Protein AF-A0A6M3XN43-F1 (afdb_monomer)

Nearest PDB structures (foldseek):
  5anm-assembly2_L  TM=5.380E-01  e=2.475E+00  Homo sapiens
  5t5f-assembly1_A  TM=5.055E-01  e=2.323E+00  Neisseria meningitidis
  9asm-assembly1_B  TM=3.676E-01  e=1.087E+00  Homo sapiens
  5cj4-assembly1_A  TM=3.592E-01  e=4.375E+00  Homo sapiens
  5cj4-assembly1_B  TM=3.373E-01  e=6.814E+00  Homo sapiens

Secondary structure (DSSP, 8-state):
---------SEEEEEEETTEEEEEEESSHHHHHHT-------S-EEEEEEETTEEEEEEE-SHHHHHHHHH-HHHHHHHHHHHHHHT-

Organism: NCBI:txid1070528

pLDDT: mean 88.51, std 12.65, range [39.69, 97.12]

Mean predicted aligned error: 5.4 Å

Sequence (88 aa):
MNTKKAVKKPYSVVLELNDQEYKAQGDTLLEAIRGLQVNDFRTEGLLIAYKGKLKAERKFPSIFKLKRLFTNKTLQIIVAKNLELMMK

Radius of gyration: 13.48 Å; Cα contacts (8 Å, |Δi|>4): 151; chains: 1; bounding box: 29×44×27 Å

Solvent-accessible surface area (backbone atoms only — not comparable to full-atom values): 4985 Å² total; per-residue (Å²): 134,85,79,75,73,79,77,76,55,59,18,40,31,37,38,37,45,83,99,41,79,42,67,23,56,13,88,40,56,52,49,6,62,68,50,46,84,74,93,77,70,91,49,43,35,41,41,37,38,34,49,84,93,37,61,27,78,47,79,25,92,36,36,70,62,44,49,39,46,79,72,32,72,67,52,32,50,53,50,30,52,52,42,56,65,57,48,110

Structure (mmCIF, N/CA/C/O backbone):
data_AF-A0A6M3XN43-F1
#
_entry.id   AF-A0A6M3XN43-F1
#
loop_
_atom_site.group_PDB
_atom_site.id
_atom_site.type_symbol
_atom_site.label_atom_id
_atom_site.label_alt_id
_atom_site.label_comp_id
_atom_site.label_asym_id
_atom_site.label_entity_id
_atom_site.label_seq_id
_atom_site.pdbx_PDB_ins_code
_atom_site.Cartn_x
_atom_site.Cartn_y
_atom_site.Cartn_z
_atom_site.occupancy
_atom_site.B_iso_or_equiv
_atom_site.auth_seq_id
_atom_site.auth_comp_id
_atom_site.auth_asym_id
_atom_site.auth_atom_id
_atom_site.pdbx_PDB_model_num
ATOM 1 N N . MET A 1 1 ? -10.178 -30.852 -18.795 1.00 39.69 1 MET A N 1
ATOM 2 C CA . MET A 1 1 ? -10.359 -29.787 -17.781 1.00 39.69 1 MET A CA 1
ATOM 3 C C . MET A 1 1 ? -9.004 -29.136 -17.527 1.00 39.69 1 MET A C 1
ATOM 5 O O . MET A 1 1 ? -8.180 -29.734 -16.853 1.00 39.69 1 MET A O 1
ATOM 9 N N . ASN A 1 2 ? -8.727 -27.964 -18.110 1.00 40.41 2 ASN A N 1
ATOM 10 C CA . ASN A 1 2 ? -7.486 -27.234 -17.823 1.00 40.41 2 ASN A CA 1
ATOM 11 C C . ASN A 1 2 ? -7.649 -26.492 -16.496 1.00 40.41 2 ASN A C 1
ATOM 13 O O . ASN A 1 2 ? -8.248 -25.417 -16.442 1.00 40.41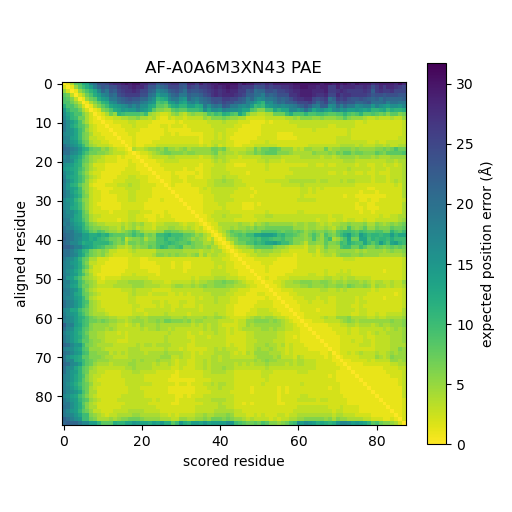 2 ASN A O 1
ATOM 17 N N . THR A 1 3 ? -7.118 -27.067 -15.422 1.00 47.84 3 THR A N 1
ATOM 18 C CA . THR A 1 3 ? -6.908 -26.364 -14.160 1.00 47.84 3 THR A CA 1
ATOM 19 C C . THR A 1 3 ? -5.851 -25.288 -14.397 1.00 47.84 3 THR A C 1
ATOM 21 O O . THR A 1 3 ? -4.648 -25.530 -14.317 1.00 47.84 3 THR A O 1
ATOM 24 N N . LYS A 1 4 ? -6.296 -24.071 -14.737 1.00 52.75 4 LYS A N 1
ATOM 25 C CA . LYS A 1 4 ? -5.454 -22.874 -14.656 1.00 52.75 4 LYS A CA 1
ATOM 26 C C . LYS A 1 4 ? -4.976 -22.777 -13.206 1.00 52.75 4 LYS A C 1
ATOM 28 O O . LYS A 1 4 ? -5.723 -22.325 -12.343 1.00 52.75 4 LYS A O 1
ATOM 33 N N . LYS A 1 5 ? -3.759 -23.257 -12.923 1.00 49.75 5 LYS A N 1
ATOM 34 C CA . LYS A 1 5 ? -3.066 -22.993 -11.659 1.00 49.75 5 LYS A CA 1
ATOM 35 C C . LYS A 1 5 ? -3.097 -21.481 -11.468 1.00 49.75 5 LYS A C 1
ATOM 37 O O . LYS A 1 5 ? -2.513 -20.757 -12.272 1.00 49.75 5 LYS A O 1
ATOM 42 N N . ALA A 1 6 ? -3.822 -21.007 -10.458 1.00 59.09 6 ALA A N 1
ATOM 43 C CA . ALA A 1 6 ? -3.791 -19.607 -10.081 1.00 59.09 6 ALA A CA 1
ATOM 44 C C . ALA A 1 6 ? -2.341 -19.283 -9.709 1.00 59.09 6 ALA A C 1
ATOM 46 O O . ALA A 1 6 ? -1.830 -19.762 -8.696 1.00 59.09 6 ALA A O 1
ATOM 47 N N . VAL A 1 7 ? -1.644 -18.559 -10.585 1.00 62.84 7 VAL A N 1
ATOM 48 C CA . VAL A 1 7 ? -0.281 -18.103 -10.324 1.00 62.84 7 VAL A CA 1
ATOM 49 C C . VAL A 1 7 ? -0.377 -17.172 -9.126 1.00 62.84 7 VAL A C 1
ATOM 51 O O . VAL A 1 7 ? -0.943 -16.083 -9.223 1.00 62.84 7 VAL A O 1
ATOM 54 N N . LYS A 1 8 ? 0.094 -17.643 -7.969 1.00 75.88 8 LYS A N 1
ATOM 55 C CA . LYS A 1 8 ? 0.052 -16.868 -6.734 1.00 75.88 8 LYS A CA 1
ATOM 56 C C . LYS A 1 8 ? 0.960 -15.660 -6.921 1.00 75.88 8 LYS A C 1
ATOM 58 O O . LYS A 1 8 ? 2.172 -15.812 -7.057 1.00 75.88 8 LYS A O 1
ATOM 63 N N . LYS A 1 9 ? 0.355 -14.475 -6.967 1.00 88.31 9 LYS A N 1
ATOM 64 C CA . LYS A 1 9 ? 1.080 -13.215 -7.100 1.00 88.31 9 LYS A CA 1
ATOM 65 C C . LYS A 1 9 ? 2.014 -13.034 -5.889 1.00 88.31 9 LYS A C 1
ATOM 67 O O . LYS A 1 9 ? 1.580 -13.278 -4.760 1.00 88.31 9 LYS A O 1
ATOM 72 N N . PRO A 1 10 ? 3.291 -12.666 -6.100 1.00 92.50 10 PRO A N 1
ATOM 73 C CA . PRO A 1 10 ? 4.299 -12.606 -5.039 1.00 92.50 10 PRO A CA 1
ATOM 74 C C . PRO A 1 10 ? 4.071 -11.468 -4.040 1.00 92.50 10 PRO A C 1
ATOM 76 O O . PRO A 1 10 ? 4.496 -11.590 -2.889 1.00 92.50 10 PRO A O 1
ATOM 79 N N . TYR A 1 11 ? 3.409 -10.387 -4.463 1.00 95.06 11 TYR A N 1
ATOM 80 C CA . TYR A 1 11 ? 3.107 -9.240 -3.616 1.00 95.06 11 TYR A CA 1
ATOM 81 C C . TYR A 1 11 ? 1.613 -9.124 -3.340 1.00 95.06 11 TYR A C 1
ATOM 83 O O . TYR A 1 11 ? 0.783 -9.274 -4.241 1.00 95.06 11 TYR A O 1
ATOM 91 N N . SER A 1 12 ? 1.281 -8.774 -2.099 1.00 95.69 12 SER A N 1
ATOM 92 C CA . SER A 1 12 ? -0.067 -8.363 -1.709 1.00 95.69 12 SER A CA 1
ATOM 93 C C . SER A 1 12 ? -0.023 -7.073 -0.910 1.00 95.69 12 SER A C 1
ATOM 95 O O . SER A 1 12 ? 0.875 -6.883 -0.091 1.00 95.69 12 SER A O 1
ATOM 97 N N . VAL A 1 13 ? -1.009 -6.208 -1.118 1.00 96.62 13 VAL A N 1
ATOM 98 C CA . VAL A 1 13 ? -1.187 -4.976 -0.353 1.00 96.62 13 VAL A CA 1
ATOM 9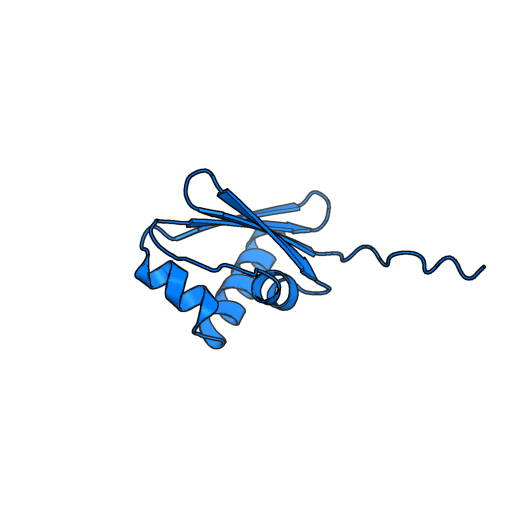9 C C . VAL A 1 13 ? -2.568 -4.939 0.284 1.00 96.62 13 VAL A C 1
ATOM 101 O O . VAL A 1 13 ? -3.538 -5.446 -0.283 1.00 96.62 13 VAL A O 1
ATOM 104 N N . VAL A 1 14 ? -2.633 -4.331 1.460 1.00 96.81 14 VAL A N 1
ATOM 105 C CA . VAL A 1 14 ? -3.853 -4.023 2.199 1.00 96.81 14 VAL A CA 1
ATOM 106 C C . VAL A 1 14 ? -3.829 -2.531 2.490 1.00 96.81 14 VAL A C 1
ATOM 108 O O . VAL A 1 14 ? -2.842 -2.026 3.013 1.00 96.81 14 VAL A O 1
ATOM 111 N N . LEU A 1 15 ? -4.882 -1.815 2.121 1.00 95.81 15 LEU A N 1
ATOM 112 C CA . LEU A 1 15 ? -5.108 -0.444 2.544 1.00 95.81 15 LEU A CA 1
ATOM 113 C C . LEU A 1 15 ? -6.261 -0.434 3.541 1.00 95.81 15 LEU A C 1
ATOM 115 O O . LEU A 1 15 ? -7.386 -0.769 3.179 1.00 95.81 15 LEU A O 1
ATOM 119 N N . GLU A 1 16 ? -5.978 -0.025 4.767 1.00 94.56 16 GLU A N 1
ATOM 120 C CA . GLU A 1 16 ? -6.972 0.164 5.818 1.00 94.56 16 GLU A CA 1
ATOM 121 C C . GLU A 1 16 ? -7.414 1.628 5.828 1.00 94.56 16 GLU A C 1
ATOM 123 O O . GLU A 1 16 ? -6.571 2.530 5.893 1.00 94.56 16 GLU A O 1
ATOM 128 N N . LEU A 1 17 ? -8.726 1.850 5.736 1.00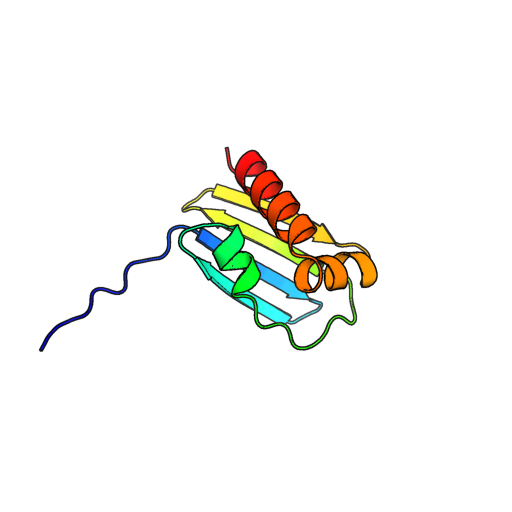 91.94 17 LEU A N 1
ATOM 129 C CA . LEU A 1 17 ? -9.391 3.151 5.810 1.00 91.94 17 LEU A CA 1
ATOM 130 C C . LEU A 1 17 ? -10.559 3.039 6.792 1.00 91.94 17 LEU A C 1
ATOM 132 O O . LEU A 1 17 ? -11.582 2.440 6.459 1.00 91.94 17 LEU A O 1
ATOM 136 N N . ASN A 1 18 ? -10.430 3.631 7.983 1.00 85.94 18 ASN A N 1
ATOM 137 C CA . ASN A 1 18 ? -11.364 3.415 9.098 1.00 85.94 18 ASN A CA 1
ATOM 138 C C . ASN A 1 18 ? -11.555 1.902 9.352 1.00 85.94 18 ASN A C 1
ATOM 140 O O . ASN A 1 18 ? -10.571 1.187 9.501 1.00 85.94 18 ASN A O 1
ATOM 144 N N . ASP A 1 19 ? -12.799 1.417 9.323 1.00 85.56 19 ASP A N 1
ATOM 145 C CA . ASP A 1 19 ? -13.168 0.011 9.537 1.00 85.56 19 ASP A CA 1
ATOM 146 C C . ASP A 1 19 ? -13.216 -0.815 8.234 1.00 85.56 19 ASP A C 1
ATOM 148 O O . ASP A 1 19 ? -13.818 -1.890 8.189 1.00 85.56 19 ASP A O 1
ATOM 152 N N . GLN A 1 20 ? -12.643 -0.304 7.136 1.00 90.75 20 GLN A N 1
ATOM 153 C CA . GLN A 1 20 ? -12.642 -0.973 5.833 1.00 90.75 20 GLN A CA 1
ATOM 154 C C . GLN A 1 20 ? -11.235 -1.342 5.370 1.00 90.75 20 GLN A C 1
ATOM 156 O O . GLN A 1 2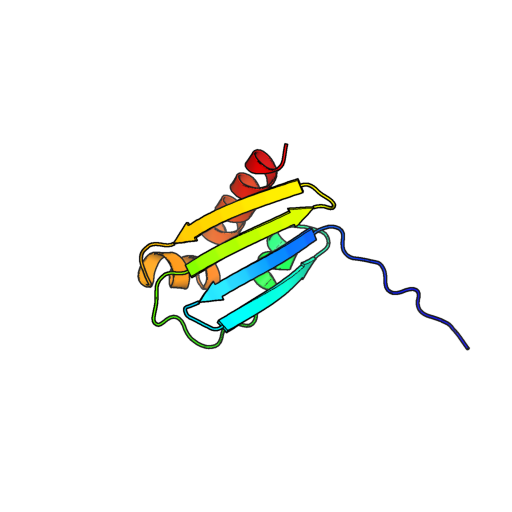0 ? -10.306 -0.537 5.428 1.00 90.75 20 GLN A O 1
ATOM 161 N N . GLU A 1 21 ? -11.111 -2.543 4.807 1.00 93.88 21 GLU A N 1
ATOM 162 C CA . GLU A 1 21 ? -9.878 -3.043 4.204 1.00 93.88 21 GLU A CA 1
ATOM 163 C C . GLU A 1 21 ? -10.035 -3.211 2.691 1.00 93.88 21 GLU A C 1
ATOM 165 O O . GLU A 1 21 ? -10.931 -3.905 2.206 1.00 93.88 21 GLU A O 1
ATOM 170 N N . TYR A 1 22 ? -9.095 -2.649 1.941 1.00 94.75 22 TYR A N 1
ATOM 171 C CA . TYR A 1 22 ? -8.996 -2.791 0.494 1.00 94.75 22 TYR A CA 1
ATOM 172 C C . TYR A 1 22 ? -7.773 -3.637 0.168 1.00 94.75 22 TYR A C 1
ATOM 174 O O . TYR A 1 22 ? -6.667 -3.319 0.600 1.00 94.75 22 TYR A O 1
ATOM 182 N N . LYS A 1 23 ? -7.947 -4.724 -0.587 1.00 95.94 23 LYS A N 1
ATOM 183 C CA . LYS A 1 23 ? -6.881 -5.706 -0.836 1.00 95.94 23 LYS A CA 1
ATOM 184 C C . LYS A 1 23 ? -6.602 -5.846 -2.319 1.00 95.94 23 LYS A C 1
ATOM 186 O O . LYS A 1 23 ? -7.524 -5.899 -3.126 1.00 95.94 23 LYS A O 1
ATOM 191 N N . ALA A 1 24 ? -5.327 -5.954 -2.664 1.00 96.12 24 ALA A N 1
ATOM 192 C CA . ALA A 1 24 ? -4.894 -6.183 -4.034 1.00 96.12 24 ALA A CA 1
ATOM 193 C C . ALA A 1 24 ? -3.603 -7.003 -4.079 1.00 96.12 24 ALA A C 1
ATOM 195 O O . ALA A 1 24 ? -2.855 -7.088 -3.102 1.00 96.12 24 ALA A O 1
ATOM 196 N N . GLN A 1 25 ? -3.350 -7.632 -5.223 1.00 96.12 25 GLN A N 1
ATOM 197 C CA . GLN A 1 25 ? -2.179 -8.473 -5.455 1.00 96.12 25 GLN A CA 1
ATOM 198 C C . GLN A 1 25 ? -1.547 -8.150 -6.811 1.00 96.12 25 GLN A C 1
ATOM 200 O O . GLN A 1 25 ? -2.247 -7.728 -7.730 1.00 96.12 25 GLN A O 1
ATOM 205 N N . GLY A 1 26 ? -0.236 -8.359 -6.943 1.00 95.25 26 GLY A N 1
ATOM 206 C CA . GLY A 1 26 ? 0.500 -8.051 -8.173 1.00 95.25 26 GLY A CA 1
ATOM 207 C C . GLY A 1 26 ? 1.844 -8.769 -8.283 1.00 95.25 26 GLY A C 1
ATOM 208 O O . GLY A 1 26 ? 2.349 -9.322 -7.299 1.00 95.25 26 GLY A O 1
ATOM 209 N N . ASP A 1 27 ? 2.426 -8.767 -9.487 1.00 94.44 27 ASP A N 1
ATOM 210 C CA . ASP A 1 27 ? 3.786 -9.283 -9.713 1.00 94.44 27 ASP A CA 1
ATOM 211 C C . ASP A 1 27 ? 4.842 -8.313 -9.166 1.00 94.44 27 ASP A C 1
ATOM 213 O O . ASP A 1 27 ? 5.949 -8.717 -8.810 1.00 94.44 27 ASP A O 1
ATOM 217 N N . THR A 1 28 ? 4.460 -7.044 -9.011 1.00 95.44 28 THR A N 1
ATOM 218 C CA . THR A 1 28 ? 5.231 -5.992 -8.338 1.00 95.44 28 THR A CA 1
ATOM 219 C C . THR A 1 28 ? 4.379 -5.275 -7.289 1.00 95.44 28 THR A C 1
ATOM 221 O O . THR A 1 28 ? 3.145 -5.301 -7.354 1.00 95.44 28 THR A O 1
ATOM 224 N N . LEU A 1 29 ? 5.010 -4.563 -6.345 1.00 94.50 29 LEU A N 1
ATOM 225 C CA . LEU A 1 29 ? 4.254 -3.700 -5.427 1.00 94.50 29 LEU A CA 1
ATOM 226 C C . LEU A 1 29 ? 3.516 -2.577 -6.146 1.00 94.50 29 LEU A C 1
ATOM 228 O O . LEU A 1 29 ? 2.430 -2.196 -5.723 1.00 94.50 29 LEU A O 1
ATOM 232 N N . LEU A 1 30 ? 4.081 -2.051 -7.233 1.00 96.38 30 LEU A N 1
ATOM 233 C CA . LEU A 1 30 ? 3.430 -1.005 -8.013 1.00 96.38 30 LEU A CA 1
ATOM 234 C C . LEU A 1 30 ? 2.117 -1.503 -8.627 1.00 96.38 30 LEU A C 1
ATOM 236 O O . LEU A 1 30 ? 1.113 -0.795 -8.581 1.00 96.38 30 LEU A O 1
ATOM 240 N N . GLU A 1 31 ? 2.119 -2.714 -9.183 1.00 95.75 31 GLU A N 1
ATOM 241 C CA . GLU A 1 31 ? 0.902 -3.355 -9.686 1.00 95.75 31 GLU A CA 1
ATOM 242 C C . GLU A 1 31 ? -0.100 -3.619 -8.569 1.00 95.75 31 GLU A C 1
ATOM 244 O O . GLU A 1 31 ? -1.272 -3.286 -8.724 1.00 95.75 31 GLU A O 1
ATOM 249 N N . ALA A 1 32 ? 0.359 -4.145 -7.431 1.00 95.44 32 ALA A 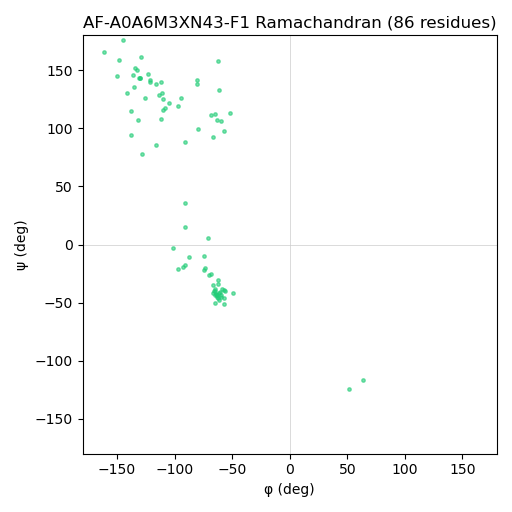N 1
ATOM 250 C CA . ALA A 1 32 ? -0.508 -4.403 -6.289 1.00 95.44 32 ALA A CA 1
ATOM 251 C C . ALA A 1 32 ? -1.176 -3.105 -5.790 1.00 95.44 32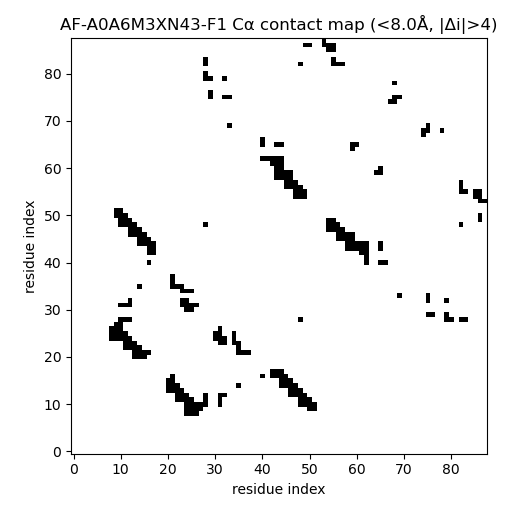 ALA A C 1
ATOM 253 O O . ALA A 1 32 ? -2.389 -3.071 -5.616 1.00 95.44 32 ALA A O 1
ATOM 254 N N . ILE A 1 33 ? -0.424 -2.006 -5.651 1.00 94.81 33 ILE A N 1
ATOM 255 C CA . ILE A 1 33 ? -0.965 -0.691 -5.259 1.00 94.81 33 ILE A CA 1
ATOM 256 C C . ILE A 1 33 ? -1.979 -0.176 -6.285 1.00 94.81 33 ILE A C 1
ATOM 258 O O . ILE A 1 33 ? -3.021 0.350 -5.904 1.00 94.81 33 ILE A O 1
ATOM 262 N N . ARG A 1 34 ? -1.703 -0.328 -7.585 1.00 94.56 34 ARG A N 1
ATOM 263 C CA . ARG A 1 34 ? -2.627 0.086 -8.657 1.00 94.56 34 ARG A CA 1
ATOM 264 C C . ARG A 1 34 ? -3.890 -0.766 -8.728 1.00 94.56 34 ARG A C 1
ATOM 266 O O . ARG A 1 34 ? -4.901 -0.285 -9.225 1.00 94.56 34 ARG A O 1
ATOM 273 N N . GLY A 1 35 ? -3.826 -2.006 -8.250 1.00 93.50 35 GLY A N 1
ATOM 274 C CA . GLY A 1 35 ? -4.971 -2.905 -8.164 1.00 93.50 35 GLY A CA 1
ATOM 275 C C . GLY A 1 35 ? -5.951 -2.562 -7.040 1.00 93.50 35 GLY A C 1
ATOM 276 O O . GLY A 1 35 ? -7.034 -3.139 -7.001 1.00 93.50 35 GLY A O 1
ATOM 277 N N . LEU A 1 36 ? -5.605 -1.645 -6.129 1.00 93.00 36 LEU A N 1
ATOM 278 C CA . LEU A 1 36 ? -6.511 -1.201 -5.072 1.00 93.00 36 LEU A CA 1
ATOM 279 C C . LEU A 1 36 ? -7.672 -0.396 -5.668 1.00 93.00 36 LEU A C 1
ATOM 281 O O . LEU A 1 36 ? -7.499 0.726 -6.143 1.00 93.00 36 LEU A O 1
ATOM 285 N N . GLN A 1 37 ? -8.870 -0.969 -5.602 1.00 87.75 37 GLN A N 1
ATOM 286 C CA . GLN A 1 37 ? -10.109 -0.309 -5.999 1.00 87.75 37 GLN A CA 1
ATOM 287 C C . GLN A 1 37 ? -10.717 0.406 -4.795 1.00 87.75 37 GLN A C 1
ATOM 289 O O . GLN A 1 37 ? -11.507 -0.166 -4.050 1.00 87.75 37 GLN A O 1
ATOM 294 N N . VAL A 1 38 ? -10.307 1.655 -4.590 1.00 85.50 38 VAL A N 1
ATOM 295 C CA . VAL A 1 38 ? -10.807 2.499 -3.502 1.00 85.50 38 VAL A CA 1
ATOM 296 C C . VAL A 1 38 ? -11.766 3.530 -4.077 1.00 85.50 38 VAL A C 1
ATOM 298 O O . VAL A 1 38 ? -11.383 4.321 -4.938 1.00 85.50 38 VAL A O 1
ATOM 301 N N . ASN A 1 39 ? -13.003 3.528 -3.588 1.00 77.38 39 ASN A N 1
ATOM 302 C CA . ASN A 1 39 ? -14.045 4.428 -4.081 1.00 77.38 39 ASN A CA 1
ATOM 303 C C . ASN A 1 39 ? -14.110 5.748 -3.298 1.00 77.38 39 ASN A C 1
ATOM 305 O O . ASN A 1 39 ? -14.686 6.714 -3.794 1.00 77.38 39 ASN A O 1
ATOM 309 N N . ASP A 1 40 ? -13.518 5.813 -2.098 1.00 76.00 40 ASP A N 1
ATOM 310 C CA . ASP A 1 40 ? -13.588 7.000 -1.247 1.00 76.00 40 ASP A CA 1
ATOM 311 C C . ASP A 1 40 ? -12.355 7.187 -0.346 1.00 76.00 40 ASP A C 1
ATOM 313 O O . ASP A 1 40 ? -11.781 6.229 0.167 1.00 76.00 40 ASP A O 1
ATOM 317 N N . PHE A 1 41 ? -11.970 8.444 -0.122 1.00 80.31 41 PHE A N 1
ATOM 318 C CA . PHE A 1 41 ? -10.827 8.847 0.700 1.00 80.31 41 PHE A CA 1
ATOM 319 C C . PHE A 1 41 ? -11.297 9.890 1.715 1.00 80.31 41 PHE A C 1
ATOM 321 O O . PHE A 1 41 ? -11.090 11.087 1.520 1.00 80.31 41 PHE A O 1
ATOM 328 N N . ARG A 1 42 ? -11.968 9.449 2.784 1.00 76.44 42 ARG A N 1
ATOM 329 C CA . ARG A 1 42 ? -12.511 10.351 3.824 1.00 76.44 42 ARG A CA 1
ATOM 330 C C . ARG A 1 42 ? -11.679 10.421 5.098 1.00 76.44 42 ARG A C 1
ATOM 332 O O . ARG A 1 42 ? -12.029 11.174 5.996 1.00 76.44 42 ARG A O 1
ATOM 339 N N . THR A 1 43 ? -10.610 9.638 5.192 1.00 86.81 43 THR A N 1
ATOM 340 C CA . THR A 1 43 ? -9.833 9.483 6.425 1.00 86.81 43 THR A CA 1
ATOM 341 C C . THR A 1 43 ? -8.339 9.300 6.150 1.00 86.81 43 THR A C 1
ATOM 343 O O . THR A 1 43 ? -7.901 9.254 4.993 1.00 86.81 43 THR A O 1
ATOM 346 N N . GLU A 1 44 ? -7.548 9.234 7.216 1.00 91.00 44 GLU A N 1
ATOM 347 C CA . GLU A 1 44 ? -6.191 8.708 7.143 1.00 91.00 44 GLU A CA 1
ATOM 348 C C . GLU A 1 44 ? -6.190 7.237 6.713 1.00 91.00 44 GLU A C 1
ATOM 350 O O . GLU A 1 44 ? -7.192 6.534 6.819 1.00 91.00 44 GLU A O 1
ATOM 355 N N . GLY A 1 45 ? -5.062 6.777 6.178 1.00 93.25 45 GLY A N 1
ATOM 356 C CA . GLY A 1 45 ? -4.953 5.402 5.704 1.00 93.25 45 GLY A CA 1
ATOM 357 C C . GLY A 1 45 ? -3.663 4.727 6.115 1.00 93.25 45 GLY A C 1
ATOM 358 O O . GLY A 1 45 ? -2.607 5.366 6.164 1.00 93.25 45 GLY A O 1
ATOM 359 N N . LEU A 1 46 ? -3.735 3.423 6.363 1.00 95.38 46 LEU A N 1
ATOM 360 C CA . LEU A 1 46 ? -2.572 2.568 6.574 1.00 95.38 46 LEU A CA 1
ATOM 361 C C . LEU A 1 46 ? -2.417 1.635 5.375 1.00 95.38 46 LEU A C 1
ATOM 363 O O . LEU A 1 46 ? -3.273 0.801 5.109 1.00 95.38 46 LEU A O 1
ATOM 367 N N . LEU A 1 47 ? -1.316 1.781 4.640 1.00 96.31 47 LEU A N 1
ATOM 368 C CA . LEU A 1 47 ? -0.958 0.864 3.565 1.00 96.31 47 LEU A CA 1
ATOM 369 C C . LEU A 1 47 ? 0.030 -0.168 4.094 1.00 96.31 47 LEU A C 1
ATOM 371 O O . LEU A 1 47 ? 1.141 0.176 4.496 1.00 96.31 47 LEU A O 1
ATOM 375 N N . ILE A 1 48 ? -0.363 -1.427 4.039 1.00 97.06 48 ILE A N 1
ATOM 376 C CA . ILE A 1 48 ? 0.431 -2.578 4.435 1.00 97.06 48 ILE A CA 1
ATOM 377 C C . ILE A 1 48 ? 0.782 -3.360 3.179 1.00 97.06 48 ILE A C 1
ATOM 379 O O . ILE A 1 48 ? -0.077 -3.665 2.356 1.00 97.06 48 ILE A O 1
ATOM 383 N N . ALA A 1 49 ? 2.050 -3.693 3.021 1.00 97.00 49 ALA A N 1
ATOM 384 C CA . ALA A 1 49 ? 2.564 -4.456 1.905 1.00 97.00 49 ALA A CA 1
ATOM 385 C C . ALA A 1 49 ? 3.236 -5.730 2.407 1.00 97.00 49 ALA A C 1
ATOM 387 O O . ALA A 1 49 ? 3.919 -5.720 3.430 1.00 97.00 49 ALA A O 1
ATOM 388 N N . TYR A 1 50 ? 3.049 -6.815 1.663 1.00 96.38 50 TYR A N 1
ATOM 389 C CA . TYR A 1 50 ? 3.568 -8.132 1.992 1.00 96.38 50 TYR A CA 1
ATOM 390 C C . TYR A 1 50 ? 4.294 -8.752 0.803 1.00 96.38 50 TYR A C 1
ATOM 392 O O . TYR A 1 50 ? 3.844 -8.645 -0.343 1.00 96.38 50 TYR A O 1
ATOM 400 N N . LYS A 1 51 ? 5.372 -9.478 1.107 1.00 94.25 51 LYS A N 1
ATOM 401 C CA . LYS A 1 51 ? 6.090 -10.365 0.185 1.00 94.25 51 LYS A CA 1
ATOM 402 C C . LYS A 1 51 ? 6.447 -11.655 0.924 1.00 94.25 51 LYS A C 1
ATOM 404 O O . LYS A 1 51 ? 7.452 -11.734 1.631 1.00 94.25 51 LYS A O 1
ATOM 409 N N . GLY A 1 52 ? 5.599 -12.676 0.813 1.00 89.19 52 GLY A N 1
ATOM 410 C CA . GLY A 1 52 ? 5.737 -13.886 1.631 1.00 89.19 52 GLY A CA 1
ATOM 411 C C . GLY A 1 52 ? 5.557 -13.581 3.125 1.00 89.19 52 GLY A C 1
ATOM 412 O O . GLY A 1 52 ? 4.473 -13.178 3.530 1.00 89.19 52 GLY A O 1
ATOM 413 N N . LYS A 1 53 ? 6.606 -13.784 3.937 1.00 90.38 53 LYS A N 1
ATOM 414 C CA . LYS A 1 53 ? 6.607 -13.466 5.383 1.00 90.38 53 LYS A CA 1
ATOM 415 C C . LYS A 1 53 ? 7.017 -12.020 5.696 1.00 90.38 53 LYS A C 1
ATOM 417 O O . LYS A 1 53 ? 6.895 -11.596 6.840 1.00 90.38 53 LYS A O 1
ATOM 422 N N . LEU A 1 54 ? 7.532 -11.290 4.707 1.00 95.12 54 LEU A N 1
ATOM 423 C CA . LEU A 1 54 ? 8.011 -9.921 4.878 1.00 95.12 54 LEU A CA 1
ATOM 424 C C . LEU A 1 54 ? 6.827 -8.958 4.850 1.00 95.12 54 LEU A C 1
ATOM 426 O O . LEU A 1 54 ? 5.897 -9.152 4.061 1.00 95.12 54 LEU A O 1
ATOM 430 N N . LYS A 1 55 ? 6.882 -7.933 5.700 1.00 95.81 55 LYS A N 1
ATOM 431 C CA . LYS A 1 55 ? 5.837 -6.923 5.876 1.00 95.81 55 LYS A CA 1
ATOM 432 C C . LYS A 1 55 ? 6.473 -5.538 5.926 1.00 95.81 55 LYS A C 1
ATOM 434 O O . LYS A 1 55 ? 7.456 -5.347 6.633 1.00 95.81 55 LYS A O 1
ATOM 439 N N . ALA A 1 56 ? 5.889 -4.576 5.221 1.00 97.12 56 ALA A N 1
ATOM 440 C CA . ALA A 1 56 ? 6.183 -3.159 5.404 1.00 97.12 56 ALA A CA 1
ATOM 441 C C . ALA A 1 56 ? 4.893 -2.353 5.487 1.00 97.12 56 ALA A C 1
ATOM 443 O O . ALA A 1 56 ? 3.883 -2.698 4.879 1.00 97.12 56 ALA A O 1
ATOM 444 N N . GLU A 1 57 ? 4.945 -1.257 6.231 1.00 96.31 57 GLU A N 1
ATOM 445 C CA . GLU A 1 57 ? 3.786 -0.428 6.528 1.00 96.31 57 GLU A CA 1
ATOM 446 C C . GLU A 1 57 ? 4.079 1.040 6.240 1.00 96.31 57 GLU A C 1
ATOM 448 O O . GLU A 1 57 ? 5.177 1.548 6.494 1.00 96.31 57 GLU A O 1
ATOM 453 N N . ARG A 1 58 ? 3.073 1.750 5.733 1.00 95.00 58 ARG A N 1
ATOM 454 C CA . ARG A 1 58 ? 3.133 3.187 5.489 1.00 95.00 58 ARG A CA 1
ATOM 455 C C . ARG A 1 58 ? 1.831 3.849 5.914 1.00 95.00 58 ARG A C 1
ATOM 457 O O . ARG A 1 58 ? 0.791 3.649 5.295 1.00 95.00 58 ARG A O 1
ATOM 464 N N . LYS A 1 59 ? 1.920 4.711 6.929 1.00 94.44 59 LYS A N 1
A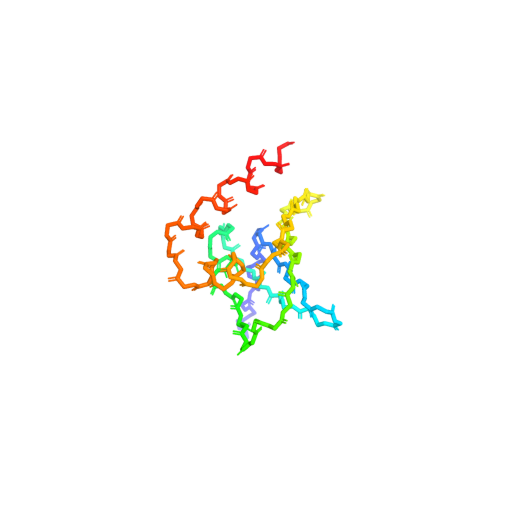TOM 465 C CA . LYS A 1 59 ? 0.816 5.580 7.352 1.00 94.44 59 LYS A CA 1
ATOM 466 C C . LYS A 1 59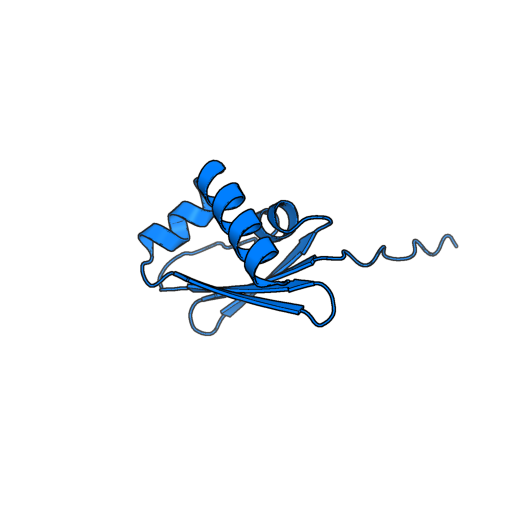 ? 0.703 6.814 6.457 1.00 94.44 59 LYS A C 1
ATOM 468 O O . LYS A 1 59 ? 1.704 7.459 6.124 1.00 94.44 59 LYS A O 1
ATOM 473 N N . PHE A 1 60 ? -0.528 7.169 6.119 1.00 92.31 60 PHE A N 1
ATOM 474 C CA . PHE A 1 60 ? -0.919 8.384 5.416 1.00 92.31 60 PHE A CA 1
ATOM 475 C C . PHE A 1 60 ? -1.797 9.228 6.349 1.00 92.31 60 PHE A C 1
ATOM 477 O O . PHE A 1 60 ? -3.018 9.163 6.243 1.00 92.31 60 PHE A O 1
ATOM 484 N N . PRO A 1 61 ? -1.199 10.062 7.222 1.00 87.75 61 PRO A N 1
ATOM 485 C CA . PRO A 1 61 ? -1.920 10.805 8.269 1.00 87.75 61 PRO A CA 1
ATOM 486 C C . PRO A 1 61 ? -2.796 11.951 7.729 1.00 87.75 61 PRO A C 1
ATOM 488 O O . PRO A 1 61 ? -3.289 12.786 8.472 1.00 87.75 61 PRO A O 1
ATOM 491 N N . SER A 1 62 ? -2.914 12.084 6.409 1.00 91.12 62 SER A N 1
ATOM 492 C CA . SER A 1 62 ? -3.696 13.136 5.772 1.00 91.12 62 SER A CA 1
ATOM 493 C C . SER A 1 62 ? -4.395 12.566 4.554 1.00 91.12 62 SER A C 1
ATOM 495 O O . SER A 1 62 ? -3.746 11.997 3.668 1.00 91.12 62 SER A O 1
ATOM 497 N N . ILE A 1 63 ? -5.699 12.825 4.477 1.00 90.56 63 ILE A N 1
ATOM 498 C CA . ILE A 1 63 ? -6.568 12.485 3.347 1.00 90.56 63 ILE A CA 1
ATOM 499 C C . ILE A 1 63 ? -5.956 12.946 2.020 1.00 90.56 63 ILE A C 1
ATOM 501 O O . ILE A 1 63 ? -5.958 12.212 1.036 1.00 90.56 63 ILE A O 1
ATOM 505 N N . PHE A 1 64 ? -5.366 14.145 1.982 1.00 89.62 64 PHE A N 1
ATOM 506 C CA . PHE A 1 64 ? -4.760 14.676 0.763 1.00 89.62 64 PHE A CA 1
ATOM 507 C C . PHE A 1 64 ? -3.561 13.840 0.297 1.00 89.62 64 PHE A C 1
ATOM 509 O O . PHE A 1 64 ? -3.425 13.553 -0.894 1.00 89.62 64 PHE A O 1
ATOM 516 N N . LYS A 1 65 ? -2.697 13.409 1.227 1.00 88.31 65 LYS A N 1
ATOM 517 C CA . LYS A 1 65 ? -1.547 12.545 0.909 1.00 88.31 65 LYS A CA 1
ATOM 518 C C . LYS A 1 65 ? -2.008 11.174 0.419 1.00 88.31 65 LYS A C 1
ATOM 520 O O . LYS A 1 65 ? -1.430 10.654 -0.532 1.00 88.31 65 LYS A O 1
ATOM 525 N N . LEU A 1 66 ? -3.056 10.633 1.035 1.00 91.75 66 LEU A N 1
ATOM 526 C CA . LEU A 1 66 ? -3.665 9.374 0.631 1.00 91.75 66 LEU A CA 1
ATOM 527 C C . LEU A 1 66 ? -4.297 9.476 -0.764 1.00 91.75 66 LEU A C 1
ATOM 529 O O . LEU A 1 66 ? -3.956 8.698 -1.646 1.00 91.75 66 LEU A O 1
ATOM 533 N N . LYS A 1 67 ? -5.130 10.487 -1.024 1.00 90.25 67 LYS A N 1
ATOM 534 C CA . LYS A 1 67 ? -5.726 10.720 -2.349 1.00 90.25 67 LYS A CA 1
ATOM 535 C C . LYS A 1 67 ? -4.651 10.858 -3.429 1.00 90.25 67 LYS A C 1
ATOM 537 O O . LYS A 1 67 ? -4.785 10.299 -4.516 1.00 90.25 67 LYS A O 1
ATOM 542 N N . ARG A 1 68 ? -3.545 11.549 -3.122 1.00 90.19 68 ARG A N 1
ATOM 543 C CA . ARG A 1 68 ? -2.396 11.669 -4.033 1.00 90.19 68 ARG A CA 1
ATOM 544 C C . ARG A 1 68 ? -1.738 10.334 -4.354 1.00 90.19 68 ARG A C 1
ATOM 546 O O . ARG A 1 68 ? -1.206 10.213 -5.453 1.00 90.19 68 ARG A O 1
ATOM 553 N N . LEU A 1 69 ? -1.759 9.351 -3.452 1.00 90.19 69 LEU A N 1
ATOM 554 C CA . LEU A 1 69 ? -1.250 8.012 -3.758 1.00 90.19 69 LEU A CA 1
ATOM 555 C C . LEU A 1 69 ? -2.002 7.410 -4.950 1.00 90.19 69 LEU A C 1
ATOM 557 O O . LEU A 1 69 ? -1.388 6.791 -5.806 1.00 90.19 69 LEU A O 1
ATOM 561 N N . PHE A 1 70 ? -3.308 7.635 -5.062 1.00 88.56 70 PHE A N 1
ATOM 562 C CA . PHE A 1 70 ? -4.123 7.023 -6.115 1.00 88.56 70 PHE A CA 1
ATOM 563 C C . PHE A 1 70 ? -4.261 7.891 -7.369 1.00 88.56 70 PHE A C 1
ATOM 565 O O . PHE A 1 70 ? -4.507 7.361 -8.448 1.00 88.56 70 PHE A O 1
ATOM 572 N N . THR A 1 71 ? -4.017 9.201 -7.274 1.00 89.19 71 THR A N 1
ATOM 573 C CA . THR A 1 71 ? -4.075 10.112 -8.432 1.00 89.19 71 THR A CA 1
ATOM 574 C C . THR A 1 71 ? -2.718 10.410 -9.072 1.00 89.19 71 THR A C 1
ATOM 576 O O . THR A 1 71 ? -2.665 10.797 -10.239 1.00 89.19 71 THR A O 1
ATOM 579 N N . ASN A 1 72 ? -1.602 10.231 -8.355 1.00 92.62 72 ASN A N 1
ATOM 580 C CA . ASN A 1 72 ? -0.267 10.587 -8.840 1.00 92.62 72 ASN A CA 1
ATOM 581 C C . ASN A 1 72 ? 0.605 9.346 -9.096 1.00 92.62 72 ASN A C 1
ATOM 583 O O . ASN A 1 72 ? 1.117 8.719 -8.168 1.00 92.62 72 ASN A O 1
ATOM 587 N N . LYS A 1 73 ? 0.848 9.041 -10.379 1.00 91.94 73 LYS A N 1
ATOM 588 C CA . LYS A 1 73 ? 1.659 7.888 -10.819 1.00 91.94 73 LYS A CA 1
ATOM 589 C C . LYS A 1 73 ? 3.079 7.890 -10.242 1.00 91.94 73 LYS A C 1
ATOM 591 O O . LYS A 1 73 ? 3.586 6.833 -9.879 1.00 91.94 73 LYS A O 1
ATOM 596 N N . THR A 1 74 ? 3.720 9.053 -10.138 1.00 93.69 74 THR A N 1
ATOM 597 C CA . THR A 1 74 ? 5.078 9.174 -9.588 1.00 93.69 74 THR A CA 1
ATOM 598 C C . THR A 1 74 ? 5.097 8.837 -8.102 1.00 93.69 74 THR A C 1
ATOM 600 O O . THR A 1 74 ? 5.978 8.110 -7.648 1.00 93.69 74 THR A O 1
ATOM 603 N N . LEU A 1 75 ? 4.097 9.298 -7.345 1.00 91.56 75 LEU A N 1
ATOM 604 C CA . LEU A 1 75 ? 3.994 8.981 -5.922 1.00 91.56 75 LEU A CA 1
ATOM 605 C C . LEU A 1 75 ? 3.772 7.482 -5.687 1.00 91.56 75 LEU A C 1
ATOM 607 O O . LEU A 1 75 ? 4.384 6.931 -4.776 1.00 91.56 75 LEU A O 1
ATOM 611 N N . GLN A 1 76 ? 2.979 6.809 -6.528 1.00 93.94 76 GLN A N 1
ATOM 612 C CA . GLN A 1 76 ? 2.824 5.346 -6.475 1.00 93.94 76 GLN A CA 1
ATOM 613 C C . GLN A 1 76 ? 4.163 4.632 -6.624 1.00 93.94 76 GLN A C 1
ATOM 615 O O . GLN A 1 76 ? 4.469 3.736 -5.844 1.00 93.94 76 GLN A O 1
ATOM 620 N N . ILE A 1 77 ? 4.974 5.051 -7.600 1.00 96.06 77 ILE A N 1
ATOM 621 C CA . ILE A 1 77 ? 6.300 4.472 -7.845 1.00 96.06 77 ILE A CA 1
ATOM 622 C C . ILE A 1 77 ? 7.208 4.684 -6.631 1.00 96.06 77 ILE A C 1
ATOM 624 O O . ILE A 1 77 ? 7.869 3.745 -6.192 1.00 96.06 77 ILE A O 1
ATOM 628 N N . ILE A 1 78 ? 7.230 5.898 -6.073 1.00 95.12 78 ILE A N 1
ATOM 629 C CA . ILE A 1 78 ? 8.040 6.220 -4.890 1.00 95.12 78 ILE A CA 1
ATOM 630 C C . ILE A 1 78 ? 7.609 5.364 -3.694 1.00 95.12 78 ILE A C 1
ATOM 632 O O . ILE A 1 78 ? 8.453 4.768 -3.029 1.00 95.12 78 ILE A O 1
ATOM 636 N N . VAL A 1 79 ? 6.305 5.274 -3.424 1.00 95.00 79 VAL A N 1
ATOM 637 C CA . VAL A 1 79 ? 5.775 4.486 -2.303 1.00 95.00 79 VAL A CA 1
ATOM 638 C C . VAL A 1 79 ? 6.057 2.998 -2.490 1.00 95.00 79 VAL A C 1
ATOM 640 O O . VAL A 1 79 ? 6.522 2.369 -1.544 1.00 95.00 79 VAL A O 1
ATOM 643 N N . ALA A 1 80 ? 5.863 2.454 -3.695 1.00 95.81 80 ALA A N 1
ATOM 644 C CA . ALA A 1 80 ? 6.200 1.067 -4.007 1.00 95.81 80 ALA A CA 1
ATOM 645 C C . ALA A 1 80 ? 7.682 0.778 -3.726 1.00 95.81 80 ALA A C 1
ATOM 647 O O . ALA A 1 80 ? 7.992 -0.134 -2.967 1.00 95.81 80 ALA A O 1
ATOM 648 N N . LYS A 1 81 ? 8.596 1.603 -4.252 1.00 95.56 81 LYS A N 1
ATOM 649 C CA . LYS A 1 81 ? 10.041 1.443 -4.021 1.00 95.56 81 LYS A CA 1
ATOM 650 C C . LYS A 1 81 ? 10.409 1.528 -2.541 1.00 95.56 81 LYS A C 1
ATOM 652 O O . LYS A 1 81 ? 11.196 0.719 -2.063 1.00 95.56 81 LYS A O 1
ATOM 657 N N . ASN A 1 82 ? 9.835 2.480 -1.808 1.00 94.81 82 ASN A N 1
ATOM 658 C CA . ASN A 1 82 ? 10.102 2.622 -0.377 1.00 94.81 82 ASN A CA 1
ATOM 659 C C . ASN A 1 82 ? 9.634 1.392 0.408 1.00 94.81 82 ASN A C 1
ATOM 661 O O . ASN A 1 82 ? 10.374 0.895 1.251 1.00 94.81 82 ASN A O 1
ATOM 665 N N . LEU A 1 83 ? 8.442 0.873 0.107 1.00 94.94 83 LEU A N 1
ATOM 666 C CA . LEU A 1 83 ? 7.929 -0.342 0.738 1.00 94.94 83 LEU A CA 1
ATOM 667 C C . LEU A 1 83 ? 8.785 -1.567 0.389 1.00 94.94 83 LEU A C 1
ATOM 669 O O . LEU A 1 83 ? 9.068 -2.366 1.275 1.00 94.94 83 LEU A O 1
ATOM 673 N N . GLU A 1 84 ? 9.253 -1.700 -0.856 1.00 93.88 84 GLU A N 1
ATOM 674 C CA . GLU A 1 84 ? 10.189 -2.770 -1.241 1.00 93.88 84 GLU A CA 1
ATOM 675 C C . GLU A 1 84 ? 11.507 -2.694 -0.464 1.00 93.88 84 GLU A C 1
ATOM 677 O O . GLU A 1 84 ? 12.023 -3.723 -0.037 1.00 93.88 84 GLU A O 1
ATOM 682 N N . LEU A 1 85 ? 12.048 -1.489 -0.259 1.00 93.88 85 LEU A N 1
ATOM 683 C CA . LEU A 1 85 ? 13.271 -1.290 0.522 1.00 93.88 85 LEU A CA 1
ATOM 684 C C . LEU A 1 85 ? 13.084 -1.632 2.003 1.00 93.88 85 LEU A C 1
ATOM 686 O O . LEU A 1 85 ? 14.017 -2.137 2.618 1.00 93.88 85 LEU A O 1
ATOM 690 N N . MET A 1 86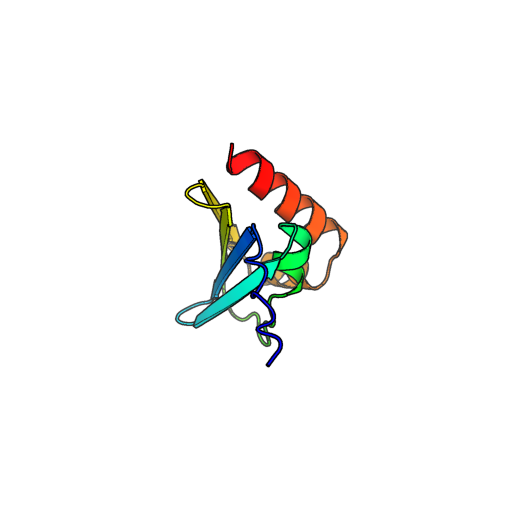 ? 11.900 -1.367 2.557 1.00 92.50 86 MET A N 1
ATOM 691 C CA . MET A 1 86 ? 11.556 -1.690 3.946 1.00 92.50 86 MET A CA 1
ATOM 692 C C . MET A 1 86 ? 11.312 -3.189 4.175 1.00 92.50 86 MET A C 1
ATOM 694 O O . MET A 1 86 ? 11.387 -3.641 5.310 1.00 92.50 86 MET A O 1
ATOM 698 N N . MET A 1 87 ? 11.022 -3.959 3.121 1.00 89.19 87 MET A N 1
ATOM 699 C CA . MET A 1 87 ? 10.827 -5.415 3.172 1.00 89.19 87 MET A CA 1
ATOM 700 C C . MET A 1 87 ? 12.127 -6.194 2.925 1.00 89.19 87 MET A C 1
ATOM 702 O O . MET A 1 87 ? 12.094 -7.228 2.260 1.00 89.19 87 MET A O 1
ATOM 706 N N . LYS A 1 88 ? 13.273 -5.697 3.390 1.00 66.69 88 LYS A N 1
ATOM 707 C CA . LYS A 1 88 ? 14.567 -6.376 3.250 1.00 66.69 88 LYS A CA 1
ATOM 708 C C . LYS A 1 88 ? 15.014 -7.020 4.550 1.00 66.69 88 LYS A C 1
ATOM 710 O O . LYS A 1 88 ? 14.765 -6.411 5.610 1.00 66.69 88 LYS A O 1
#

Foldseek 3Di:
DDPPPPPQAQKKKWKDDPPDIFIAGHVAQLRNLQRGDDPDQPAKIKMWMDGPPFIDIDTRRDSVSVVCCNVPSVNSVVVRVVRVVNRD